Protein AF-A0A957U1R4-F1 (afdb_monomer_lite)

Radius of gyration: 17.68 Å; chains: 1; bounding box: 39×23×59 Å

pLDDT: mean 79.04, std 14.8, range [46.34, 91.88]

Sequence (81 aa):
LAVVSGLLDDLPTTELAAAEAALRQAVLTETPDICGQITRGDPLAPEARARLLRTMDAAVTLLKDEQHADHGSVAAPDQER

Structure (mmCIF, N/CA/C/O backbone):
data_AF-A0A957U1R4-F1
#
_entry.id   AF-A0A957U1R4-F1
#
loop_
_atom_site.group_PDB
_atom_site.id
_atom_site.type_symbol
_atom_site.label_atom_id
_atom_site.label_alt_id
_atom_site.label_comp_id
_atom_site.label_asym_id
_atom_site.label_entity_id
_atom_site.label_seq_id
_atom_site.pdbx_PDB_ins_code
_atom_site.Cartn_x
_atom_site.Cartn_y
_atom_site.Cartn_z
_atom_site.occupancy
_atom_site.B_iso_or_equiv
_atom_site.auth_seq_id
_atom_site.auth_comp_id
_atom_site.auth_asym_id
_atom_site.auth_atom_id
_atom_site.pdbx_PDB_model_num
ATOM 1 N N . LEU A 1 1 ? 2.762 -1.343 6.926 1.00 60.41 1 LEU A N 1
ATOM 2 C CA . LEU A 1 1 ? 1.876 -2.486 6.601 1.00 60.41 1 LEU A CA 1
ATOM 3 C C . LEU A 1 1 ? 2.407 -3.282 5.417 1.00 60.41 1 LEU A C 1
ATOM 5 O O . LEU A 1 1 ? 2.764 -4.417 5.661 1.00 60.41 1 LEU A O 1
ATOM 9 N N . ALA A 1 2 ? 2.543 -2.699 4.217 1.00 59.09 2 ALA A N 1
ATOM 10 C CA . ALA A 1 2 ? 3.000 -3.407 3.007 1.00 59.09 2 ALA A CA 1
ATOM 11 C C . ALA A 1 2 ? 4.314 -4.203 3.185 1.00 59.09 2 ALA A C 1
ATOM 13 O O . ALA A 1 2 ? 4.357 -5.383 2.852 1.00 59.09 2 ALA A O 1
ATOM 14 N N . VAL A 1 3 ? 5.327 -3.590 3.814 1.00 59.69 3 VAL A N 1
ATOM 15 C CA . VAL A 1 3 ? 6.621 -4.226 4.154 1.00 59.69 3 VAL A CA 1
ATOM 16 C C . VAL A 1 3 ? 6.471 -5.390 5.144 1.00 59.69 3 VAL A C 1
ATOM 18 O O . VAL A 1 3 ? 7.210 -6.357 5.096 1.00 59.69 3 VAL A O 1
ATOM 21 N N . VAL A 1 4 ? 5.491 -5.325 6.047 1.00 61.31 4 VAL A N 1
ATOM 22 C CA . VAL A 1 4 ? 5.273 -6.360 7.077 1.00 61.31 4 VAL A CA 1
ATOM 23 C C . VAL A 1 4 ? 4.484 -7.549 6.518 1.00 61.31 4 VAL A C 1
ATOM 25 O O . VAL A 1 4 ? 4.547 -8.645 7.059 1.00 61.31 4 VAL A O 1
ATOM 28 N N . SER A 1 5 ? 3.730 -7.337 5.442 1.00 69.62 5 SER A N 1
ATOM 29 C CA . SER A 1 5 ? 2.959 -8.372 4.749 1.00 69.62 5 SER A CA 1
ATOM 30 C C . SER A 1 5 ? 3.735 -9.086 3.635 1.00 69.62 5 SER A C 1
ATOM 32 O O . SER A 1 5 ? 3.139 -9.918 2.962 1.00 69.62 5 SER A O 1
ATOM 34 N N . GLY A 1 6 ? 5.014 -8.757 3.415 1.00 79.00 6 GLY A N 1
ATOM 35 C CA . GLY A 1 6 ? 5.844 -9.347 2.355 1.00 79.00 6 GLY A CA 1
ATOM 36 C C . GLY A 1 6 ? 5.422 -8.971 0.929 1.00 79.00 6 GLY A C 1
ATOM 37 O O . GLY A 1 6 ? 5.862 -9.570 -0.043 1.00 79.00 6 GLY A O 1
ATOM 38 N N . LEU A 1 7 ? 4.554 -7.964 0.780 1.00 78.94 7 LEU A N 1
ATOM 39 C CA . LEU A 1 7 ? 3.926 -7.613 -0.502 1.00 78.94 7 LEU A CA 1
ATOM 40 C C . LEU A 1 7 ? 4.941 -7.107 -1.545 1.00 78.94 7 LEU A C 1
ATOM 42 O O . LEU A 1 7 ? 4.682 -7.129 -2.746 1.00 78.94 7 LEU A O 1
ATOM 46 N N . LEU A 1 8 ? 6.082 -6.614 -1.065 1.00 82.88 8 LEU A N 1
ATOM 47 C CA . LEU A 1 8 ? 7.151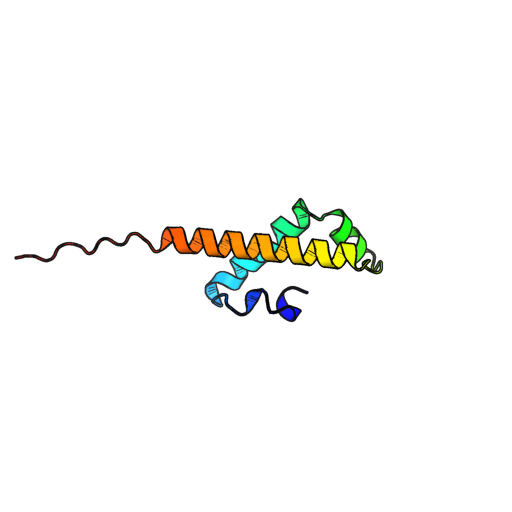 -6.028 -1.867 1.00 82.88 8 LEU A CA 1
ATOM 48 C C . LEU A 1 8 ? 8.385 -6.938 -1.954 1.00 82.88 8 LEU A C 1
ATOM 50 O O . LEU A 1 8 ? 9.370 -6.536 -2.562 1.00 82.88 8 LEU A O 1
ATOM 54 N N . ASP A 1 9 ? 8.347 -8.141 -1.372 1.00 82.38 9 ASP A N 1
ATOM 55 C CA . ASP A 1 9 ? 9.540 -8.989 -1.218 1.00 82.38 9 ASP A CA 1
ATOM 56 C C . ASP A 1 9 ? 10.052 -9.538 -2.560 1.00 82.38 9 ASP A C 1
ATOM 58 O O . ASP A 1 9 ? 11.253 -9.729 -2.731 1.00 82.38 9 ASP A O 1
ATOM 62 N N . ASP A 1 10 ? 9.153 -9.730 -3.528 1.00 81.31 10 ASP A N 1
ATOM 63 C CA . ASP A 1 10 ? 9.486 -10.197 -4.880 1.00 81.31 10 ASP A CA 1
ATOM 64 C C . ASP A 1 10 ? 9.794 -9.058 -5.872 1.00 81.31 10 ASP A C 1
ATOM 66 O O . ASP A 1 10 ? 10.020 -9.320 -7.053 1.00 81.31 10 ASP A O 1
ATOM 70 N N . LEU A 1 11 ? 9.757 -7.790 -5.443 1.00 80.38 11 LEU A N 1
ATOM 71 C CA . LEU A 1 11 ? 10.066 -6.653 -6.316 1.00 80.38 11 LEU A CA 1
ATOM 72 C C . LEU A 1 11 ? 11.572 -6.350 -6.295 1.00 80.38 11 LEU A C 1
ATOM 74 O O . LEU A 1 11 ? 12.166 -6.241 -5.216 1.00 80.38 11 LEU A O 1
ATOM 78 N N . PRO A 1 12 ? 12.213 -6.147 -7.460 1.00 83.62 12 PRO A N 1
ATOM 79 C CA . PRO A 1 12 ? 13.593 -5.698 -7.492 1.00 83.62 12 PRO A CA 1
ATOM 80 C C . PRO A 1 12 ? 13.708 -4.304 -6.868 1.00 83.62 12 PRO A C 1
ATOM 82 O O . PRO A 1 12 ? 12.822 -3.454 -6.969 1.00 83.62 12 PRO A O 1
ATOM 85 N N . THR A 1 13 ? 14.847 -4.035 -6.233 1.00 83.31 13 THR A N 1
ATOM 86 C CA . THR A 1 13 ? 15.059 -2.798 -5.463 1.00 83.31 13 THR A CA 1
ATOM 87 C C . THR A 1 13 ? 14.969 -1.538 -6.331 1.00 83.31 13 THR A C 1
ATOM 89 O O . THR A 1 13 ? 14.622 -0.470 -5.834 1.00 83.31 13 THR A O 1
ATOM 92 N N . THR A 1 14 ? 15.250 -1.661 -7.631 1.00 83.94 14 THR A N 1
ATOM 93 C CA . THR A 1 14 ? 15.111 -0.592 -8.632 1.00 83.94 14 THR A CA 1
ATOM 94 C C . THR A 1 14 ? 13.662 -0.170 -8.863 1.00 83.94 14 THR A C 1
ATOM 96 O O . THR A 1 14 ? 13.417 0.981 -9.211 1.00 83.94 14 THR A O 1
ATOM 99 N N . GLU A 1 15 ? 12.704 -1.067 -8.633 1.00 82.25 15 GLU A N 1
ATOM 100 C CA . GLU A 1 15 ? 11.272 -0.827 -8.839 1.00 82.25 15 GLU A CA 1
ATOM 101 C C . GLU A 1 15 ? 10.544 -0.452 -7.547 1.00 82.25 15 GLU A C 1
ATOM 103 O O . GLU A 1 15 ? 9.406 0.015 -7.587 1.00 82.25 15 GLU A O 1
ATOM 108 N N . LEU A 1 16 ? 11.207 -0.583 -6.394 1.00 85.25 16 LEU A N 1
ATOM 109 C CA . LEU A 1 16 ? 10.610 -0.321 -5.087 1.00 85.25 16 LEU A CA 1
ATOM 110 C C . LEU A 1 16 ? 10.006 1.089 -4.995 1.00 85.25 16 LEU A C 1
ATOM 112 O O . LEU A 1 16 ? 8.898 1.255 -4.494 1.00 85.25 16 LEU A O 1
ATOM 116 N N . ALA A 1 17 ? 10.693 2.099 -5.534 1.00 87.06 17 ALA A N 1
ATOM 117 C CA . ALA A 1 17 ? 10.198 3.475 -5.531 1.00 87.06 17 ALA A CA 1
ATOM 118 C C . ALA A 1 17 ? 8.922 3.650 -6.378 1.00 87.06 17 ALA A C 1
ATOM 120 O O . ALA A 1 17 ? 8.006 4.372 -5.976 1.00 87.06 17 ALA A O 1
ATOM 121 N N . ALA A 1 18 ? 8.842 2.977 -7.530 1.00 84.44 18 ALA A N 1
ATOM 122 C CA . ALA A 1 18 ? 7.660 3.000 -8.390 1.00 84.44 18 ALA A CA 1
ATOM 123 C C . ALA A 1 18 ? 6.489 2.254 -7.733 1.00 84.44 18 ALA A C 1
ATOM 125 O O . ALA A 1 18 ? 5.374 2.777 -7.682 1.00 84.44 18 ALA A O 1
ATOM 126 N N . ALA A 1 19 ? 6.760 1.090 -7.138 1.00 86.50 19 ALA A N 1
ATOM 127 C CA . ALA A 1 19 ? 5.782 0.315 -6.386 1.00 86.50 19 ALA A CA 1
ATOM 128 C C . ALA A 1 19 ? 5.227 1.096 -5.184 1.00 86.50 19 ALA A C 1
ATOM 130 O O . ALA A 1 19 ? 4.016 1.119 -4.968 1.00 86.50 19 ALA A O 1
ATOM 131 N N . GLU A 1 20 ? 6.074 1.800 -4.427 1.00 88.88 20 GLU A N 1
ATOM 132 C CA . GLU A 1 20 ? 5.629 2.663 -3.328 1.00 88.88 20 GLU A CA 1
ATOM 133 C C . GLU A 1 20 ? 4.738 3.814 -3.810 1.00 88.88 20 GLU A C 1
ATOM 135 O O . GLU A 1 20 ? 3.733 4.133 -3.164 1.00 88.88 20 GLU A O 1
ATOM 140 N N . ALA A 1 21 ? 5.083 4.440 -4.939 1.00 89.69 21 ALA A N 1
ATOM 141 C CA . ALA A 1 21 ? 4.286 5.515 -5.516 1.00 89.69 21 ALA A CA 1
ATOM 142 C C . ALA A 1 21 ? 2.908 5.011 -5.976 1.00 89.69 21 ALA A C 1
ATOM 144 O O . ALA A 1 21 ? 1.893 5.624 -5.631 1.00 89.69 21 ALA A O 1
ATOM 145 N N . ALA A 1 22 ? 2.865 3.876 -6.678 1.00 88.38 22 ALA A N 1
ATOM 146 C CA . ALA A 1 22 ? 1.630 3.234 -7.126 1.00 88.38 22 ALA A CA 1
ATOM 147 C C . ALA A 1 22 ? 0.751 2.812 -5.940 1.00 88.38 22 ALA A C 1
ATOM 149 O O . ALA A 1 22 ? -0.436 3.137 -5.894 1.00 88.38 22 ALA A O 1
ATOM 150 N N . LEU A 1 23 ? 1.346 2.185 -4.920 1.00 89.81 23 LEU A N 1
ATOM 151 C CA . LEU A 1 23 ? 0.662 1.826 -3.678 1.00 89.81 23 LEU A CA 1
ATOM 152 C C . LEU A 1 23 ? 0.056 3.044 -2.986 1.00 89.81 23 LEU A C 1
ATOM 154 O O . LEU A 1 23 ? -1.099 3.009 -2.563 1.00 89.81 23 LEU A O 1
ATOM 158 N N . ARG A 1 24 ? 0.822 4.134 -2.865 1.00 90.56 24 ARG A N 1
ATOM 159 C CA . ARG A 1 24 ? 0.335 5.368 -2.245 1.00 90.56 24 ARG A CA 1
ATOM 160 C C . ARG A 1 24 ? -0.851 5.936 -3.023 1.00 90.56 24 ARG A C 1
ATOM 162 O O . ARG A 1 24 ? -1.846 6.296 -2.401 1.00 90.56 24 ARG A O 1
ATOM 169 N N . GLN A 1 25 ? -0.763 5.995 -4.349 1.00 90.81 25 GLN A N 1
ATOM 170 C CA . GLN A 1 25 ? -1.850 6.487 -5.200 1.00 90.81 25 GLN A CA 1
ATOM 171 C C . GLN A 1 25 ? -3.108 5.620 -5.092 1.00 90.81 25 GLN A C 1
ATOM 173 O O . GLN A 1 25 ? -4.197 6.154 -4.873 1.00 90.81 25 GLN A O 1
ATOM 178 N N . ALA A 1 26 ? -2.964 4.295 -5.157 1.00 90.44 26 ALA A N 1
ATOM 179 C CA . ALA A 1 26 ? -4.084 3.367 -5.036 1.00 90.44 26 ALA A CA 1
ATOM 180 C C . ALA A 1 26 ? -4.779 3.492 -3.675 1.00 90.44 26 ALA A C 1
ATOM 182 O O . ALA A 1 26 ? -5.997 3.598 -3.598 1.00 90.44 26 ALA A O 1
ATOM 183 N N . VAL A 1 27 ? -4.011 3.558 -2.586 1.00 90.38 27 VAL A N 1
ATOM 184 C CA . VAL A 1 27 ? -4.563 3.679 -1.230 1.00 90.38 27 VAL A CA 1
ATOM 185 C C . VAL A 1 27 ? -5.282 5.015 -1.020 1.00 90.38 27 VAL A C 1
ATOM 187 O O . VAL A 1 27 ? -6.361 5.031 -0.423 1.00 90.38 27 VAL A O 1
ATOM 190 N N . LEU A 1 28 ? -4.724 6.119 -1.530 1.00 91.00 28 LEU A N 1
ATOM 191 C CA . LEU A 1 28 ? -5.348 7.444 -1.446 1.00 91.00 28 LEU A CA 1
ATOM 192 C C . LEU A 1 28 ? -6.634 7.542 -2.275 1.00 91.00 28 LEU A C 1
ATOM 194 O O . LEU A 1 28 ? -7.563 8.231 -1.862 1.00 91.00 28 LEU A O 1
ATOM 198 N N . THR A 1 29 ? -6.690 6.856 -3.416 1.00 90.69 29 THR A N 1
ATOM 199 C CA . THR A 1 29 ? -7.846 6.882 -4.325 1.00 90.69 29 THR A CA 1
ATOM 200 C C . THR A 1 29 ? -8.962 5.953 -3.854 1.00 90.69 29 THR A C 1
ATOM 202 O O . THR A 1 29 ? -10.111 6.368 -3.739 1.00 90.69 29 THR A O 1
ATOM 205 N N . GLU A 1 30 ? -8.621 4.706 -3.533 1.00 90.06 30 GLU A N 1
ATOM 206 C CA . GLU A 1 30 ? -9.591 3.632 -3.284 1.00 90.06 30 GLU A CA 1
ATOM 207 C C . GLU A 1 30 ? -10.002 3.522 -1.811 1.00 90.06 30 GLU A C 1
ATOM 209 O O . GLU A 1 30 ? -11.048 2.961 -1.478 1.00 90.06 30 GLU A O 1
ATOM 214 N N . THR A 1 31 ? -9.171 4.025 -0.892 1.00 90.81 31 THR A N 1
ATOM 215 C CA . THR A 1 31 ? -9.406 3.910 0.556 1.00 90.81 31 THR A CA 1
ATOM 216 C C . THR A 1 31 ? -9.127 5.201 1.348 1.00 90.81 31 THR A C 1
ATOM 218 O O . THR A 1 31 ? -8.500 5.141 2.412 1.00 90.81 31 THR A O 1
ATOM 221 N N . PRO A 1 32 ? -9.601 6.381 0.898 1.00 91.06 32 PRO A N 1
ATOM 222 C CA . PRO A 1 32 ? -9.298 7.660 1.552 1.00 91.06 32 PRO A CA 1
ATOM 223 C C . PRO A 1 32 ? -9.822 7.737 2.995 1.00 91.06 32 PRO A C 1
ATOM 225 O O . PRO A 1 32 ? -9.213 8.365 3.863 1.00 91.06 32 PRO A O 1
ATOM 228 N N . ASP A 1 33 ? -10.939 7.068 3.277 1.00 89.31 33 ASP A N 1
ATOM 229 C CA . ASP A 1 33 ? -11.542 6.984 4.605 1.00 89.31 33 ASP A CA 1
ATOM 230 C C . ASP A 1 33 ? -10.642 6.242 5.601 1.00 89.31 33 ASP A C 1
ATOM 232 O O . ASP A 1 33 ? -10.495 6.672 6.749 1.00 89.31 33 ASP A O 1
ATOM 236 N N . ILE A 1 34 ? -9.980 5.176 5.144 1.00 90.38 34 ILE A N 1
ATOM 237 C CA . ILE A 1 34 ? -9.035 4.400 5.949 1.00 90.38 34 ILE A CA 1
ATOM 238 C C . ILE A 1 34 ? -7.785 5.235 6.236 1.00 90.38 34 ILE A C 1
ATOM 240 O O . ILE A 1 34 ? -7.314 5.248 7.372 1.00 90.38 34 ILE A O 1
ATOM 244 N N . CYS A 1 35 ? -7.277 5.989 5.254 1.00 88.94 35 CYS A N 1
ATOM 245 C CA . CYS A 1 35 ? -6.169 6.922 5.480 1.00 88.94 35 CYS A CA 1
ATOM 246 C C . CYS A 1 35 ? -6.503 7.933 6.580 1.00 88.94 35 CYS A C 1
ATOM 248 O O . CYS A 1 35 ? -5.698 8.141 7.486 1.00 88.94 35 CYS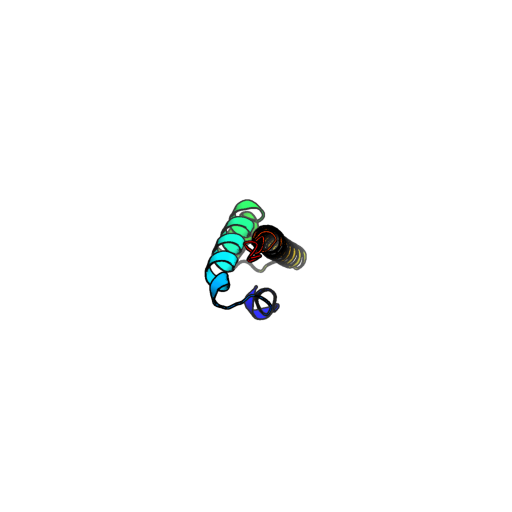 A O 1
ATOM 250 N N . GLY A 1 36 ? -7.712 8.502 6.544 1.00 87.69 36 GLY A N 1
ATOM 251 C CA . GLY A 1 36 ? -8.184 9.426 7.572 1.00 87.69 36 GLY A CA 1
ATOM 252 C C . GLY A 1 36 ? -8.224 8.802 8.971 1.00 87.69 36 GLY A C 1
ATOM 253 O O . GLY A 1 36 ? -7.807 9.445 9.931 1.00 87.69 36 GLY A O 1
ATOM 254 N N . GLN A 1 37 ? -8.673 7.549 9.094 1.00 88.12 37 GLN A N 1
ATOM 255 C CA . GLN A 1 37 ? -8.666 6.815 10.368 1.00 88.12 37 GLN A CA 1
ATOM 256 C C . GLN A 1 37 ? -7.241 6.609 10.897 1.00 88.12 37 GLN A C 1
ATOM 258 O O . GLN A 1 37 ? -6.970 6.915 12.057 1.00 88.12 37 GLN A O 1
ATOM 263 N N . ILE A 1 38 ? -6.310 6.182 10.035 1.00 87.44 38 ILE A N 1
ATOM 264 C CA . ILE A 1 38 ? -4.898 5.995 10.407 1.00 87.44 38 ILE A CA 1
ATOM 265 C C . ILE A 1 38 ? -4.293 7.312 10.899 1.00 87.44 38 ILE A C 1
ATOM 267 O O . ILE A 1 38 ? -3.646 7.335 11.943 1.00 87.44 38 ILE A O 1
ATOM 271 N N . THR A 1 39 ? -4.517 8.417 10.180 1.00 89.50 39 THR A N 1
ATOM 272 C CA . THR A 1 39 ? -3.983 9.737 10.554 1.00 89.50 39 THR A CA 1
ATOM 273 C C . THR A 1 39 ? -4.519 10.225 11.897 1.00 89.50 39 THR A C 1
ATOM 275 O O . THR A 1 39 ? -3.785 10.861 12.648 1.00 89.50 39 THR A O 1
ATOM 278 N N . ARG A 1 40 ? -5.778 9.917 12.225 1.00 89.62 40 ARG A N 1
ATOM 279 C CA . ARG A 1 40 ? -6.375 10.254 13.527 1.00 89.62 40 ARG A CA 1
ATOM 280 C C . ARG A 1 40 ? -5.942 9.322 14.661 1.00 89.62 40 ARG A C 1
ATOM 282 O O . ARG A 1 40 ? -6.216 9.629 15.816 1.00 89.62 40 ARG A O 1
ATOM 289 N N . GLY A 1 41 ? -5.266 8.215 14.348 1.00 89.94 41 GLY A N 1
ATOM 290 C CA . GLY A 1 41 ? -4.933 7.173 15.319 1.00 89.94 41 GLY A CA 1
ATOM 291 C C . GLY A 1 41 ? -6.135 6.315 15.723 1.00 89.94 41 GLY A C 1
ATOM 292 O O . GLY A 1 41 ? -6.073 5.637 16.747 1.00 89.94 41 GLY A O 1
ATOM 293 N N . ASP A 1 42 ? -7.217 6.338 14.936 1.00 88.75 42 ASP A N 1
ATOM 294 C CA . ASP A 1 42 ? -8.388 5.499 15.174 1.00 88.75 42 ASP A CA 1
ATOM 295 C C . ASP A 1 42 ? -8.026 4.020 14.936 1.00 88.75 42 ASP A C 1
ATOM 297 O O . ASP A 1 42 ? -7.298 3.696 13.987 1.00 88.75 42 ASP A O 1
ATOM 301 N N . PRO A 1 43 ? -8.538 3.086 15.758 1.00 88.00 43 PRO A N 1
ATOM 302 C CA . PRO A 1 43 ? -8.330 1.667 15.521 1.00 88.00 43 PRO A CA 1
ATOM 303 C C . PRO A 1 43 ? -8.986 1.250 14.200 1.00 88.00 43 PRO A C 1
ATOM 305 O O . PRO A 1 43 ? -10.169 1.501 13.969 1.00 88.00 43 PRO A O 1
ATOM 308 N N . LEU A 1 44 ? -8.230 0.557 13.344 1.00 87.19 44 LEU A N 1
ATOM 309 C CA . LEU A 1 44 ? -8.798 -0.047 12.143 1.00 87.19 44 LEU A CA 1
ATOM 310 C C . LEU A 1 44 ? -9.621 -1.280 12.505 1.00 87.19 44 LEU A C 1
ATOM 312 O O . LEU A 1 44 ? -9.100 -2.238 13.082 1.00 87.19 44 LEU A O 1
ATOM 316 N N . ALA A 1 45 ? -10.873 -1.300 12.056 1.00 90.38 45 ALA A N 1
ATOM 317 C CA . ALA A 1 45 ? -11.664 -2.520 12.048 1.00 90.38 45 ALA A CA 1
ATOM 318 C C . ALA A 1 45 ? -10.999 -3.600 11.161 1.00 90.38 45 ALA A C 1
ATOM 320 O O . ALA A 1 45 ? -10.350 -3.263 10.158 1.00 90.38 45 ALA A O 1
ATOM 321 N N . PRO A 1 46 ? -11.167 -4.897 11.477 1.00 89.75 46 PRO A N 1
ATOM 322 C CA . PRO A 1 46 ? -10.623 -5.996 10.676 1.00 89.75 46 PRO A CA 1
ATOM 323 C C . PRO A 1 46 ? -10.994 -5.908 9.189 1.00 89.75 46 PRO A C 1
ATOM 325 O O . PRO A 1 46 ? -10.156 -6.156 8.323 1.00 89.75 46 PRO A O 1
ATOM 328 N N . GLU A 1 47 ? -12.220 -5.486 8.883 1.00 89.94 47 GLU A N 1
ATOM 329 C CA . GLU A 1 47 ? -12.740 -5.335 7.523 1.00 89.94 47 GLU A CA 1
ATOM 330 C C . GLU A 1 47 ? -12.037 -4.201 6.769 1.00 89.94 47 GLU A C 1
ATOM 332 O O . GLU A 1 47 ? -11.688 -4.357 5.597 1.00 89.94 47 GLU A O 1
ATOM 337 N N . ALA A 1 48 ? -11.775 -3.079 7.447 1.00 88.81 48 ALA A N 1
ATOM 338 C CA . ALA A 1 48 ? -11.010 -1.969 6.886 1.00 88.81 48 ALA A CA 1
ATOM 339 C C . ALA A 1 48 ? -9.569 -2.407 6.600 1.00 88.81 48 ALA A C 1
ATOM 341 O O . ALA A 1 48 ? -9.042 -2.163 5.515 1.00 88.81 48 ALA A O 1
ATOM 342 N N . ARG A 1 49 ? -8.950 -3.146 7.529 1.00 88.50 49 ARG A N 1
ATOM 343 C CA . ARG A 1 49 ? -7.598 -3.683 7.338 1.00 88.50 49 ARG A CA 1
ATOM 344 C C . ARG A 1 49 ? -7.537 -4.640 6.148 1.00 88.50 49 ARG A C 1
ATOM 346 O O . ARG A 1 49 ? -6.612 -4.548 5.345 1.00 88.50 49 ARG A O 1
ATOM 353 N N . ALA A 1 50 ? -8.518 -5.530 6.010 1.00 90.38 50 ALA A N 1
ATOM 354 C CA . ALA A 1 50 ? -8.616 -6.438 4.870 1.00 90.38 50 ALA A CA 1
ATOM 355 C C . ALA A 1 50 ? -8.813 -5.683 3.547 1.00 90.38 50 ALA A C 1
ATOM 357 O O . ALA A 1 50 ? -8.196 -6.039 2.544 1.00 90.38 50 ALA A O 1
ATOM 358 N N . ARG A 1 51 ? -9.631 -4.621 3.535 1.00 90.38 51 ARG A N 1
ATOM 359 C CA . ARG A 1 51 ? -9.831 -3.787 2.343 1.00 90.38 51 ARG A CA 1
ATOM 360 C C . ARG A 1 51 ? -8.540 -3.088 1.926 1.00 90.38 51 ARG A C 1
ATOM 362 O O . ARG A 1 51 ? -8.168 -3.193 0.765 1.00 90.38 51 ARG A O 1
ATOM 369 N N . LEU A 1 52 ? -7.828 -2.481 2.876 1.00 89.81 52 LEU A N 1
ATOM 370 C CA . LEU A 1 52 ? -6.538 -1.837 2.627 1.00 89.81 52 LEU A CA 1
ATOM 371 C C . LEU A 1 52 ? -5.517 -2.815 2.027 1.00 89.81 52 LEU A C 1
ATOM 373 O O . LEU A 1 52 ? -4.864 -2.487 1.043 1.00 89.81 52 LEU A O 1
ATOM 377 N N . LEU A 1 53 ? -5.406 -4.025 2.587 1.00 89.56 53 LEU A N 1
ATOM 378 C CA . LEU A 1 53 ? -4.490 -5.045 2.069 1.00 89.56 53 LEU A CA 1
ATOM 379 C C . LEU A 1 53 ? -4.845 -5.474 0.641 1.00 89.56 53 LEU A C 1
ATOM 381 O O . LEU A 1 53 ? -3.948 -5.562 -0.189 1.00 89.56 53 LEU A O 1
ATOM 385 N N . ARG A 1 54 ? -6.133 -5.675 0.328 1.00 90.56 54 ARG A N 1
ATOM 386 C CA . ARG A 1 54 ? -6.571 -6.002 -1.041 1.00 90.56 54 ARG A CA 1
ATOM 387 C C . ARG A 1 54 ? -6.274 -4.884 -2.037 1.00 90.56 54 ARG A C 1
ATOM 389 O O . ARG A 1 54 ? -5.849 -5.169 -3.146 1.00 90.56 54 ARG A O 1
ATOM 396 N N . THR A 1 55 ? -6.475 -3.625 -1.648 1.00 91.88 55 THR A N 1
ATOM 397 C CA . THR A 1 55 ? -6.128 -2.472 -2.493 1.00 91.88 55 THR A CA 1
ATOM 398 C C . THR A 1 55 ? -4.630 -2.431 -2.781 1.00 91.88 55 THR A C 1
ATOM 400 O O . THR A 1 55 ? -4.227 -2.207 -3.918 1.00 91.88 55 THR A O 1
ATOM 403 N N . MET A 1 56 ? -3.801 -2.673 -1.761 1.00 88.69 56 MET A N 1
ATOM 404 C CA . MET A 1 56 ? -2.350 -2.714 -1.929 1.00 88.69 56 MET A CA 1
ATOM 405 C C . MET A 1 56 ? -1.914 -3.861 -2.855 1.00 88.69 56 MET A C 1
ATOM 407 O O . MET A 1 56 ? -1.100 -3.648 -3.749 1.00 88.69 56 MET A O 1
ATOM 411 N N . ASP A 1 57 ? -2.477 -5.055 -2.670 1.00 88.81 57 ASP A N 1
ATOM 412 C CA . ASP A 1 57 ? -2.194 -6.241 -3.486 1.00 88.81 57 ASP A CA 1
ATOM 413 C C . ASP A 1 57 ? -2.577 -6.049 -4.961 1.00 88.81 57 ASP A C 1
ATOM 415 O O . ASP A 1 57 ? -1.776 -6.322 -5.857 1.00 88.81 57 ASP A O 1
ATOM 419 N N . ALA A 1 58 ? -3.756 -5.474 -5.218 1.00 89.00 58 ALA A N 1
ATOM 420 C CA . ALA A 1 58 ? -4.200 -5.149 -6.569 1.00 89.00 58 ALA A CA 1
AT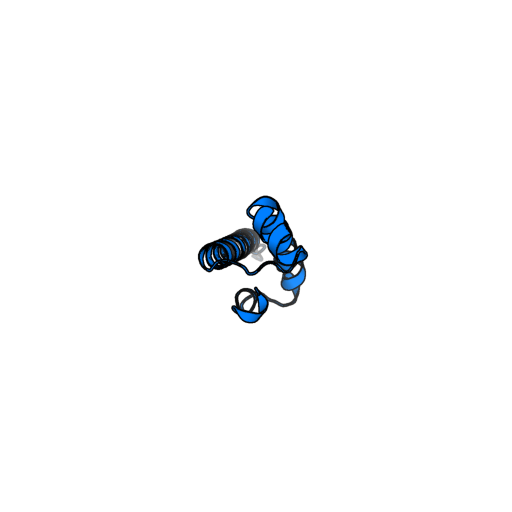OM 421 C C . ALA A 1 58 ? -3.258 -4.149 -7.259 1.00 89.00 58 ALA A C 1
ATOM 423 O O . ALA A 1 58 ? 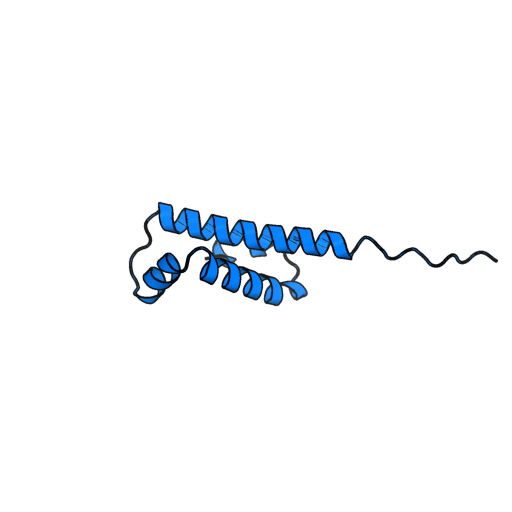-2.913 -4.337 -8.422 1.00 89.00 58 ALA A O 1
ATOM 424 N N . ALA A 1 59 ? -2.794 -3.121 -6.542 1.00 88.25 59 ALA A N 1
ATOM 425 C CA . ALA A 1 59 ? -1.883 -2.121 -7.098 1.00 88.25 59 ALA A CA 1
ATOM 426 C C . ALA A 1 59 ? -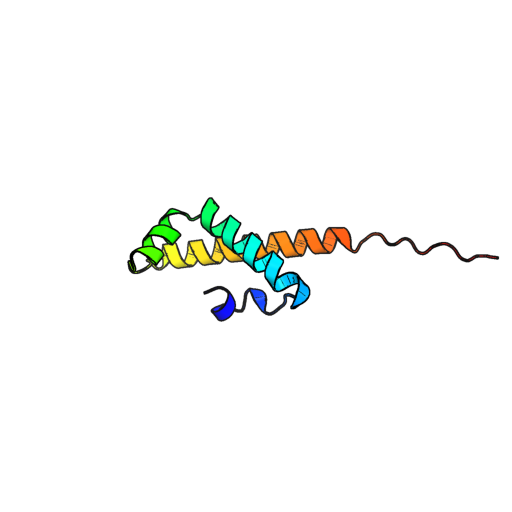0.510 -2.711 -7.464 1.00 88.25 59 ALA A C 1
ATOM 428 O O . ALA A 1 59 ? 0.037 -2.393 -8.516 1.00 88.25 59 ALA A O 1
ATOM 429 N N . VAL A 1 60 ? 0.035 -3.596 -6.622 1.00 86.19 60 VAL A N 1
ATOM 430 C CA . VAL A 1 60 ? 1.300 -4.292 -6.914 1.00 86.19 60 VAL A CA 1
ATOM 431 C C . VAL A 1 60 ? 1.134 -5.286 -8.061 1.00 86.19 60 VAL A C 1
ATOM 433 O O . VAL A 1 60 ? 2.021 -5.392 -8.902 1.00 86.19 60 VAL A O 1
ATOM 436 N N . THR A 1 61 ? 0.007 -5.995 -8.120 1.00 86.75 61 THR A N 1
ATOM 437 C CA . THR A 1 61 ? -0.285 -6.940 -9.206 1.00 86.75 61 THR A CA 1
ATOM 438 C C . THR A 1 61 ? -0.381 -6.227 -10.551 1.00 86.75 61 THR A C 1
ATOM 440 O O . THR A 1 61 ? 0.233 -6.684 -11.508 1.00 86.75 61 THR A O 1
ATOM 443 N N . LEU A 1 62 ? -1.077 -5.087 -10.612 1.00 84.81 62 LEU A N 1
ATOM 444 C CA . LEU A 1 62 ? -1.150 -4.264 -11.823 1.00 84.81 62 LEU A CA 1
ATOM 445 C C . LEU A 1 62 ? 0.237 -3.807 -12.273 1.00 84.81 62 LEU A C 1
ATOM 447 O O . LEU A 1 62 ? 0.588 -3.998 -13.430 1.00 84.81 62 LEU A O 1
ATOM 451 N N . LEU A 1 63 ? 1.059 -3.313 -11.344 1.00 82.94 63 LEU A N 1
ATOM 452 C CA . LEU A 1 63 ? 2.421 -2.892 -11.660 1.00 82.94 63 LEU A CA 1
ATOM 453 C C . LEU A 1 63 ? 3.251 -4.056 -12.227 1.00 82.94 63 LEU A C 1
ATOM 455 O O . LEU A 1 63 ? 3.912 -3.898 -13.247 1.00 82.94 63 LEU A O 1
ATOM 459 N N . LYS A 1 64 ? 3.172 -5.247 -11.620 1.00 79.56 64 LYS A N 1
ATOM 460 C CA . LYS A 1 64 ? 3.865 -6.454 -12.108 1.00 79.56 64 LYS A CA 1
ATOM 461 C C . LYS A 1 64 ? 3.387 -6.902 -13.495 1.00 79.56 64 LYS A C 1
ATOM 463 O O . LYS A 1 64 ? 4.200 -7.407 -14.268 1.00 79.56 64 LYS A O 1
ATOM 468 N N . ASP A 1 65 ? 2.100 -6.753 -13.799 1.00 79.06 65 ASP A N 1
ATOM 469 C CA . ASP A 1 65 ? 1.521 -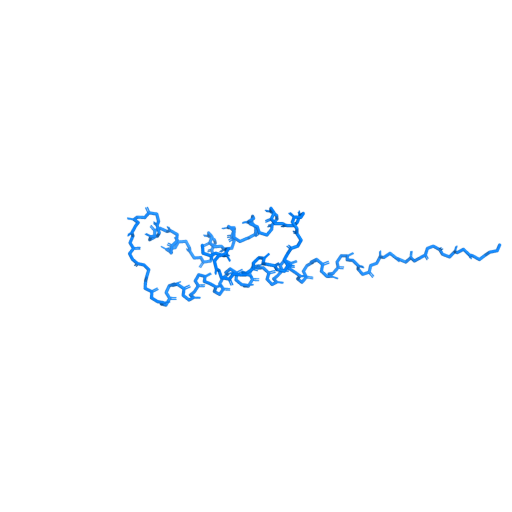7.092 -15.106 1.00 79.06 65 ASP A CA 1
ATOM 470 C C . ASP A 1 65 ? 1.987 -6.102 -16.189 1.00 79.06 65 ASP A C 1
ATOM 472 O O . ASP A 1 65 ? 2.460 -6.509 -17.250 1.00 79.06 65 ASP A O 1
ATOM 476 N N . GLU A 1 66 ? 1.991 -4.803 -15.868 1.00 68.69 66 GLU A N 1
ATOM 477 C CA . GLU A 1 66 ? 2.503 -3.743 -16.744 1.00 68.69 66 GLU A CA 1
ATOM 478 C C . GLU A 1 66 ? 4.001 -3.913 -17.052 1.00 68.69 66 GLU A C 1
ATOM 480 O O . GLU A 1 66 ? 4.426 -3.684 -18.184 1.00 68.69 66 GLU A O 1
ATOM 485 N N . GLN A 1 67 ? 4.810 -4.370 -16.088 1.00 62.50 67 GLN A N 1
ATOM 486 C CA . GLN A 1 67 ? 6.237 -4.649 -16.313 1.00 62.50 67 GLN A CA 1
ATOM 487 C C . GLN A 1 67 ? 6.480 -5.884 -17.204 1.00 62.50 67 GLN A C 1
ATOM 489 O O . GLN A 1 67 ? 7.430 -5.905 -17.989 1.00 62.50 67 GLN A O 1
ATOM 494 N N . HIS A 1 68 ? 5.623 -6.911 -17.139 1.00 56.53 68 HIS A N 1
ATOM 495 C CA . HIS A 1 68 ? 5.740 -8.078 -18.025 1.00 56.53 68 HIS A CA 1
ATOM 496 C C . HIS A 1 68 ? 5.399 -7.757 -19.486 1.00 56.53 68 HIS A C 1
ATOM 498 O O . HIS A 1 68 ? 5.870 -8.457 -20.385 1.00 56.53 68 HIS A O 1
ATOM 504 N N . ALA A 1 69 ? 4.619 -6.704 -19.741 1.00 55.53 69 ALA A N 1
ATOM 505 C CA . ALA A 1 69 ? 4.272 -6.277 -21.093 1.00 55.53 69 ALA A CA 1
ATOM 506 C C . ALA A 1 69 ? 5.420 -5.544 -21.824 1.00 55.53 69 ALA A C 1
ATOM 508 O O . ALA A 1 69 ? 5.462 -5.572 -23.054 1.00 55.53 69 ALA A O 1
ATOM 509 N N . ASP A 1 70 ? 6.369 -4.933 -21.103 1.00 49.69 70 ASP A N 1
ATOM 510 C CA . ASP A 1 70 ? 7.436 -4.101 -21.692 1.00 49.69 70 ASP A CA 1
ATOM 511 C C . ASP A 1 70 ? 8.699 -4.903 -22.080 1.00 49.69 70 ASP A C 1
ATOM 513 O O . ASP A 1 70 ? 9.368 -4.606 -23.070 1.00 49.69 70 ASP A O 1
ATOM 517 N N . HIS A 1 71 ? 8.989 -6.017 -21.397 1.00 48.75 71 HIS A N 1
ATOM 518 C CA . HIS A 1 71 ? 10.158 -6.862 -21.700 1.00 48.75 71 HIS A CA 1
ATOM 519 C C . HIS A 1 71 ? 9.961 -7.871 -22.855 1.00 48.75 71 HIS A C 1
ATOM 521 O O . HIS A 1 71 ? 10.850 -8.676 -23.138 1.00 48.75 71 HIS A O 1
ATOM 527 N N . GLY A 1 72 ? 8.827 -7.822 -23.563 1.00 46.34 72 GLY A N 1
ATOM 528 C CA . GLY A 1 72 ? 8.463 -8.766 -24.629 1.00 46.34 72 GLY A CA 1
ATOM 529 C C . GLY A 1 72 ? 8.924 -8.424 -26.053 1.00 46.34 72 GLY A C 1
ATOM 530 O O . GLY A 1 72 ? 8.599 -9.172 -26.972 1.00 46.34 72 GLY A O 1
ATOM 531 N N . SER A 1 73 ? 9.654 -7.327 -26.291 1.00 47.84 73 SER A N 1
ATOM 532 C CA . SER A 1 73 ? 10.044 -6.944 -27.659 1.00 47.84 73 SER A CA 1
ATOM 533 C C . SER A 1 73 ? 11.432 -6.308 -27.751 1.00 47.84 73 SER A C 1
ATOM 535 O O . SER A 1 73 ? 11.576 -5.125 -28.052 1.00 47.84 73 SER A O 1
ATOM 537 N N . VAL A 1 74 ? 12.476 -7.125 -27.613 1.00 48.72 74 VAL A N 1
ATOM 538 C CA . VAL A 1 74 ? 13.728 -6.876 -28.342 1.00 48.72 74 VAL A CA 1
ATOM 539 C C . VAL A 1 74 ? 13.881 -8.000 -29.354 1.00 48.72 74 VAL A C 1
ATOM 541 O O . VAL A 1 74 ? 14.452 -9.052 -29.075 1.00 48.72 74 VAL A O 1
ATOM 544 N N . ALA A 1 75 ? 13.302 -7.782 -30.536 1.00 48.09 75 ALA A N 1
ATOM 545 C CA . ALA A 1 75 ? 13.636 -8.550 -31.722 1.00 48.09 75 ALA A CA 1
ATOM 546 C C . ALA A 1 75 ? 15.156 -8.473 -31.912 1.00 48.09 75 ALA A C 1
ATOM 548 O O . ALA A 1 75 ? 15.720 -7.384 -32.042 1.00 48.09 75 ALA A O 1
ATOM 549 N N . ALA A 1 76 ? 15.815 -9.630 -31.868 1.00 49.22 76 ALA A N 1
ATOM 550 C CA . ALA A 1 76 ? 17.222 -9.750 -32.204 1.00 49.22 76 ALA A CA 1
ATOM 551 C C . ALA A 1 76 ? 17.448 -9.127 -33.594 1.00 49.22 76 ALA A C 1
ATOM 553 O O . ALA A 1 76 ? 16.736 -9.504 -34.530 1.00 49.22 76 ALA A O 1
ATOM 554 N N . PRO A 1 77 ? 18.389 -8.181 -33.766 1.00 52.69 77 PRO A N 1
ATOM 555 C CA . PRO A 1 77 ? 18.790 -7.797 -35.101 1.00 52.69 77 PRO A CA 1
ATOM 556 C C . PRO A 1 77 ? 19.506 -8.996 -35.720 1.00 52.69 77 PRO A C 1
ATOM 558 O O . PRO A 1 77 ? 20.570 -9.418 -35.267 1.00 52.69 77 PRO A O 1
ATOM 561 N N . ASP A 1 78 ? 18.837 -9.546 -36.724 1.00 53.97 78 ASP A N 1
ATOM 562 C CA . ASP A 1 78 ? 19.343 -10.387 -37.796 1.00 53.97 78 ASP A CA 1
ATOM 563 C C . ASP A 1 78 ? 20.820 -10.056 -38.105 1.00 53.97 78 ASP A C 1
ATOM 565 O O . ASP A 1 78 ? 21.141 -9.022 -38.693 1.00 53.97 78 ASP A O 1
ATOM 569 N N . GLN A 1 79 ? 21.740 -10.900 -37.631 1.00 54.03 79 GLN A N 1
ATOM 570 C CA . GLN A 1 79 ? 23.101 -10.960 -38.153 1.00 54.03 79 GLN A CA 1
ATOM 571 C C . GLN A 1 79 ? 23.202 -12.202 -39.028 1.00 54.03 79 GLN A C 1
ATOM 573 O O . GLN A 1 79 ? 23.652 -13.253 -38.573 1.00 54.03 79 GLN A O 1
ATOM 578 N N . GLU A 1 80 ? 22.813 -12.075 -40.295 1.00 53.31 80 GLU A N 1
ATOM 579 C CA . GLU A 1 80 ? 23.176 -13.053 -41.312 1.00 53.31 80 GLU A CA 1
ATOM 580 C C . GLU A 1 80 ? 23.782 -12.373 -42.559 1.00 53.31 80 GLU A C 1
ATOM 582 O O . GLU A 1 80 ? 23.085 -11.833 -43.409 1.00 53.31 80 GLU A O 1
ATOM 587 N N . ARG A 1 81 ? 25.121 -12.480 -42.612 1.00 53.31 81 ARG A N 1
ATOM 588 C CA . ARG A 1 81 ? 26.033 -12.609 -43.773 1.00 53.31 81 ARG A CA 1
ATOM 589 C C . ARG A 1 81 ? 26.341 -11.414 -44.677 1.00 53.31 81 ARG A C 1
ATOM 591 O O . ARG A 1 81 ? 25.529 -11.058 -45.552 1.00 53.31 81 ARG A O 1
#

Secondary structure (DSSP, 8-state):
-TTTTTTTTTS-TTTHHHHHHHHHHHHHHH-HHHHHHHHHTPPPPHHHHHHHHHHHHHHHHHHHHHHHHHTT---------

Foldseek 3Di:
DCVVVCLCVPPDPVCVVVLVVLLVVQCCVVPVVLVVCVVVVHDDDPVSVVSSVVSSNVSSVVVVVVVVVVPPDDDPPDDDD